Protein AF-A0A955QS51-F1 (afdb_monomer_lite)

Radius of gyration: 17.06 Å; chains: 1; bounding box: 33×24×52 Å

Structure (mmCIF, N/CA/C/O backbone):
data_AF-A0A955QS51-F1
#
_entry.id   AF-A0A955QS51-F1
#
loop_
_atom_site.group_PDB
_atom_site.id
_atom_site.type_symbol
_atom_site.label_atom_id
_atom_site.label_alt_id
_atom_site.label_comp_id
_atom_site.label_asym_id
_atom_site.label_entity_id
_atom_site.label_seq_id
_atom_site.pdbx_PDB_ins_code
_atom_site.Cartn_x
_atom_site.Cartn_y
_atom_site.Cartn_z
_atom_site.occupancy
_atom_site.B_iso_or_equiv
_atom_site.auth_seq_id
_atom_site.auth_comp_id
_atom_site.auth_asym_id
_atom_site.auth_atom_id
_atom_site.pdbx_PDB_model_num
ATOM 1 N N . MET A 1 1 ? 3.640 0.851 2.455 1.00 80.56 1 MET A N 1
ATOM 2 C CA . MET A 1 1 ? 3.671 -0.625 2.554 1.00 80.56 1 MET A CA 1
ATOM 3 C C . MET A 1 1 ? 4.921 -1.122 3.277 1.00 80.56 1 MET A C 1
ATOM 5 O O . MET A 1 1 ? 4.769 -1.698 4.339 1.00 80.56 1 MET A O 1
ATOM 9 N N . HIS A 1 2 ? 6.142 -0.800 2.820 1.00 90.38 2 HIS A N 1
ATOM 10 C CA . HIS A 1 2 ? 7.404 -1.168 3.509 1.00 90.38 2 HIS A CA 1
ATOM 11 C C . HIS A 1 2 ? 7.534 -0.724 4.982 1.00 90.38 2 HIS A C 1
ATOM 13 O O . HIS A 1 2 ? 8.362 -1.265 5.704 1.00 90.38 2 HIS A O 1
ATOM 19 N N . ALA A 1 3 ? 6.716 0.226 5.438 1.00 92.94 3 ALA A N 1
ATOM 20 C CA . ALA A 1 3 ? 6.648 0.659 6.836 1.00 92.94 3 ALA A CA 1
ATOM 21 C C . ALA A 1 3 ? 5.596 -0.091 7.688 1.00 92.94 3 ALA A C 1
ATOM 23 O O . ALA A 1 3 ? 5.390 0.284 8.834 1.00 92.94 3 ALA A O 1
ATOM 24 N N . GLY A 1 4 ? 4.898 -1.098 7.143 1.00 92.31 4 GLY A N 1
ATOM 25 C CA . GLY A 1 4 ? 3.859 -1.841 7.873 1.00 92.31 4 GLY A CA 1
ATOM 26 C C . GLY A 1 4 ? 2.582 -1.032 8.125 1.00 92.31 4 GLY A C 1
ATOM 27 O O . GLY A 1 4 ? 2.027 -1.069 9.214 1.00 92.31 4 GLY A O 1
ATOM 28 N N . LEU A 1 5 ? 2.131 -0.262 7.130 1.00 94.19 5 LEU A N 1
ATOM 29 C CA . LEU A 1 5 ? 0.888 0.519 7.195 1.00 94.19 5 LEU A CA 1
AT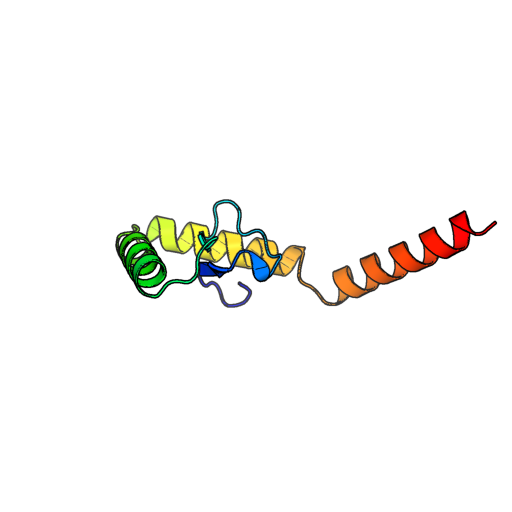OM 30 C C . LEU A 1 5 ? -0.169 -0.089 6.273 1.00 94.19 5 LEU A C 1
ATOM 32 O O . LEU A 1 5 ? 0.185 -0.523 5.173 1.00 94.19 5 LEU A O 1
ATOM 36 N N . VAL A 1 6 ? -1.442 -0.021 6.680 1.00 96.38 6 VAL A N 1
ATOM 37 C CA . VAL A 1 6 ? -2.596 -0.347 5.826 1.00 96.38 6 VAL A CA 1
ATOM 38 C C . VAL A 1 6 ? -2.762 0.755 4.768 1.00 96.38 6 VAL A C 1
ATOM 40 O O . VAL A 1 6 ? -3.022 1.906 5.125 1.00 96.38 6 VAL A O 1
ATOM 43 N N . PRO A 1 7 ? -2.575 0.458 3.471 1.00 96.00 7 PRO A N 1
ATOM 44 C CA . PRO A 1 7 ? -2.696 1.449 2.416 1.00 96.00 7 PRO A CA 1
ATOM 45 C C . PRO A 1 7 ? -4.168 1.748 2.100 1.00 96.00 7 PRO A C 1
ATOM 47 O O . PRO A 1 7 ? -4.957 0.846 1.828 1.00 96.00 7 PRO A O 1
ATOM 50 N N . ILE A 1 8 ? -4.507 3.036 2.069 1.00 96.50 8 ILE A N 1
ATOM 51 C CA . ILE A 1 8 ? -5.714 3.571 1.433 1.00 96.50 8 ILE A CA 1
ATOM 52 C C . ILE A 1 8 ? -5.215 4.434 0.276 1.00 96.50 8 ILE A C 1
ATOM 54 O O . ILE A 1 8 ? -4.564 5.454 0.501 1.00 96.50 8 ILE A O 1
ATOM 58 N N . ILE A 1 9 ? -5.440 3.987 -0.952 1.00 95.62 9 ILE A N 1
ATOM 59 C CA . ILE A 1 9 ? -4.831 4.563 -2.156 1.00 95.62 9 ILE A CA 1
ATOM 60 C C . ILE A 1 9 ? -5.894 4.893 -3.191 1.00 95.62 9 ILE A C 1
ATOM 62 O O . ILE A 1 9 ? -6.974 4.312 -3.175 1.00 95.62 9 ILE A O 1
ATOM 66 N N . SER A 1 10 ? -5.593 5.806 -4.110 1.00 96.56 10 SER A N 1
ATOM 67 C CA . SER A 1 10 ? -6.473 6.061 -5.247 1.00 96.56 10 SER A CA 1
ATOM 68 C C . SER A 1 10 ? -6.239 5.049 -6.367 1.00 96.56 10 SER A C 1
ATOM 70 O O . SER A 1 10 ? -5.131 4.523 -6.526 1.00 96.56 10 SER A O 1
ATOM 72 N N . TYR A 1 11 ? -7.274 4.792 -7.161 1.00 94.50 11 TYR A N 1
ATOM 73 C CA . TYR A 1 11 ? -7.197 3.929 -8.338 1.00 94.50 11 TYR A CA 1
ATOM 74 C C . TYR A 1 11 ? -6.109 4.397 -9.322 1.00 94.50 11 TYR A C 1
ATOM 76 O O . TYR A 1 11 ? -5.370 3.592 -9.882 1.00 94.50 11 TYR A O 1
ATOM 84 N N . GLU A 1 12 ? -5.939 5.710 -9.466 1.00 95.19 12 GLU A N 1
ATOM 85 C CA . GLU A 1 12 ? -4.979 6.346 -10.376 1.00 95.19 12 GLU A CA 1
ATOM 86 C C . GLU A 1 12 ? -3.516 6.104 -9.985 1.00 95.19 12 GLU A C 1
ATOM 88 O O . GLU A 1 12 ? -2.623 6.339 -10.796 1.00 95.19 12 GLU A O 1
ATOM 93 N N . SER A 1 13 ? -3.249 5.611 -8.770 1.00 93.56 13 SER A N 1
ATOM 94 C CA . SER A 1 13 ? -1.896 5.209 -8.374 1.00 93.56 13 SER A CA 1
ATOM 95 C C . SER A 1 13 ? -1.375 3.998 -9.159 1.00 93.56 13 SER A C 1
ATOM 97 O O . SER A 1 13 ? -0.168 3.766 -9.172 1.00 93.56 13 SER A O 1
ATOM 99 N N . GLY A 1 14 ? -2.263 3.222 -9.798 1.00 91.06 14 GLY A N 1
ATOM 100 C CA . GLY A 1 14 ? -1.896 2.004 -10.525 1.00 91.06 14 GLY A CA 1
ATOM 101 C C . GLY A 1 14 ? -1.371 0.882 -9.623 1.00 91.06 14 GLY A C 1
ATOM 102 O O . GLY A 1 14 ? -0.729 -0.047 -10.110 1.00 91.06 14 GLY A O 1
ATOM 103 N N . ILE A 1 15 ? -1.598 0.981 -8.311 1.00 89.44 15 ILE A N 1
ATOM 104 C CA . ILE A 1 15 ? -1.219 -0.030 -7.326 1.00 89.44 15 ILE A CA 1
ATOM 105 C C . ILE A 1 15 ? -2.465 -0.833 -6.956 1.00 89.44 15 ILE A C 1
ATOM 107 O O . ILE A 1 15 ? -3.463 -0.271 -6.510 1.00 89.44 15 ILE A O 1
ATOM 111 N N . ASP A 1 16 ? -2.381 -2.155 -7.069 1.00 89.62 16 ASP A N 1
ATOM 112 C CA . ASP A 1 16 ? -3.392 -3.060 -6.531 1.00 89.62 16 ASP A CA 1
ATOM 113 C C . ASP A 1 16 ? -3.044 -3.435 -5.087 1.00 89.62 16 ASP A C 1
ATOM 115 O O . ASP A 1 16 ? -1.930 -3.864 -4.774 1.00 89.62 16 ASP A O 1
ATOM 119 N N . VAL A 1 17 ? -4.007 -3.246 -4.183 1.00 90.38 17 VAL A N 1
ATOM 120 C CA . VAL A 1 17 ? -3.850 -3.518 -2.741 1.00 90.38 17 VAL A CA 1
ATOM 121 C C . VAL A 1 17 ? -4.604 -4.759 -2.259 1.00 90.38 17 VAL A C 1
ATOM 123 O O . VAL A 1 17 ? -4.594 -5.042 -1.066 1.00 90.38 17 VAL A O 1
ATOM 126 N N . PHE A 1 18 ? -5.221 -5.502 -3.185 1.00 89.69 18 PHE A N 1
ATOM 127 C CA . PHE A 1 18 ? -5.939 -6.760 -2.946 1.00 89.69 18 PHE A CA 1
ATOM 128 C C . PHE A 1 18 ? -6.750 -6.750 -1.635 1.00 89.69 18 PHE A C 1
ATOM 130 O O . PHE A 1 18 ? -7.612 -5.893 -1.459 1.00 89.69 18 PHE A O 1
ATOM 137 N N . ASP A 1 19 ? -6.493 -7.691 -0.728 1.00 92.75 19 ASP A N 1
ATOM 138 C CA . ASP A 1 19 ? -7.152 -7.837 0.571 1.00 92.75 19 ASP A CA 1
ATOM 139 C C . ASP A 1 19 ? -6.402 -7.150 1.728 1.00 92.75 19 ASP A C 1
ATOM 141 O O . ASP A 1 19 ? -6.889 -7.147 2.862 1.00 92.75 19 ASP A O 1
ATOM 145 N N . TYR A 1 20 ? -5.247 -6.538 1.453 1.00 94.62 20 TYR A N 1
ATOM 146 C CA . TYR A 1 20 ? -4.396 -5.877 2.442 1.00 94.62 20 TYR A CA 1
ATOM 147 C C . TYR A 1 20 ? -4.524 -4.348 2.451 1.00 94.62 20 TYR A C 1
ATOM 149 O O . TYR A 1 20 ? -3.795 -3.685 3.187 1.00 94.62 20 TYR A O 1
ATOM 157 N N . GLY A 1 21 ? -5.446 -3.766 1.680 1.00 95.44 21 GLY A N 1
ATOM 158 C CA . GLY A 1 21 ? -5.718 -2.329 1.681 1.00 95.44 21 GLY A CA 1
ATOM 159 C C . GLY A 1 21 ? -7.004 -1.937 0.958 1.00 95.44 21 GLY A C 1
ATOM 160 O O . GLY A 1 21 ? -7.823 -2.781 0.612 1.00 95.44 21 GLY A O 1
ATOM 161 N N . TYR A 1 22 ? -7.170 -0.635 0.726 1.00 96.06 22 TYR A N 1
ATOM 162 C CA . TYR A 1 22 ? -8.361 -0.052 0.105 1.00 96.06 22 TYR A CA 1
ATOM 163 C C . TYR A 1 22 ? -7.997 0.746 -1.147 1.00 96.06 22 TYR A C 1
ATOM 165 O O . TYR A 1 22 ? -7.113 1.604 -1.106 1.00 96.06 22 TYR A O 1
ATOM 173 N N . SER A 1 23 ? -8.717 0.494 -2.242 1.00 95.50 23 SER A N 1
ATOM 174 C CA . SER A 1 23 ? -8.612 1.263 -3.486 1.00 95.50 23 SER A CA 1
ATOM 175 C C . SER A 1 23 ? -9.820 2.188 -3.645 1.00 95.50 23 SER A C 1
ATOM 177 O O . SER A 1 23 ? -10.964 1.741 -3.759 1.00 95.50 23 SER A O 1
ATOM 179 N N . LEU A 1 24 ? -9.564 3.494 -3.635 1.00 96.12 24 LEU A N 1
ATOM 180 C CA . LEU A 1 24 ? -10.549 4.548 -3.828 1.00 96.12 24 LEU A CA 1
ATOM 181 C C . LEU A 1 24 ? -10.704 4.833 -5.325 1.00 96.12 24 LEU A C 1
ATOM 183 O O . LEU A 1 24 ? -9.798 5.370 -5.957 1.00 96.12 24 LEU A O 1
ATOM 187 N N . ARG A 1 25 ? -11.876 4.520 -5.887 1.00 93.81 25 ARG A N 1
ATOM 188 C CA . ARG A 1 25 ? -12.243 4.908 -7.266 1.00 93.81 25 ARG A CA 1
ATOM 189 C C . ARG A 1 25 ? -12.690 6.366 -7.387 1.00 93.81 25 ARG A C 1
ATOM 191 O O . ARG A 1 25 ? -12.746 6.904 -8.482 1.00 93.81 25 ARG A O 1
ATOM 198 N N . GLU A 1 26 ? -13.050 6.975 -6.264 1.00 94.81 26 GLU A N 1
ATOM 199 C CA . GLU A 1 26 ? -13.479 8.364 -6.164 1.00 94.81 26 GLU A CA 1
ATOM 200 C C . GLU A 1 26 ? -12.799 8.986 -4.943 1.00 94.81 26 GLU A C 1
ATOM 202 O O . GLU A 1 26 ? -12.924 8.475 -3.831 1.00 94.81 26 GLU A O 1
ATOM 207 N N . CYS A 1 27 ? -12.097 10.101 -5.121 1.00 95.56 27 CYS A N 1
ATOM 208 C CA . CYS A 1 27 ? -11.365 10.774 -4.044 1.00 95.56 27 CYS A CA 1
ATOM 209 C C . CYS A 1 27 ? -12.100 12.013 -3.509 1.00 95.56 27 CYS A C 1
ATOM 211 O O . CYS A 1 27 ? -11.470 13.013 -3.164 1.00 95.56 27 CYS A O 1
ATOM 213 N N . SER A 1 28 ? -13.434 11.978 -3.441 1.00 97.19 28 SER A N 1
ATOM 214 C CA . SER A 1 28 ? -14.188 13.038 -2.768 1.00 97.19 28 SER A CA 1
ATOM 215 C C . SER A 1 28 ? -13.936 13.013 -1.260 1.00 97.19 28 SER A C 1
ATOM 217 O O . SER A 1 28 ? -13.696 11.964 -0.658 1.00 97.19 28 SER A O 1
ATOM 219 N N . VAL A 1 29 ? -14.010 14.186 -0.625 1.00 97.50 29 VAL A N 1
ATOM 220 C CA . VAL A 1 29 ? -13.800 14.322 0.827 1.00 97.50 29 VAL A CA 1
ATOM 221 C C . VAL A 1 29 ? -14.758 13.425 1.616 1.00 97.50 29 VAL A C 1
ATOM 223 O O . VAL A 1 29 ? -14.362 12.841 2.624 1.00 97.50 29 VAL A O 1
ATOM 226 N N . GLU A 1 30 ? -16.002 13.294 1.154 1.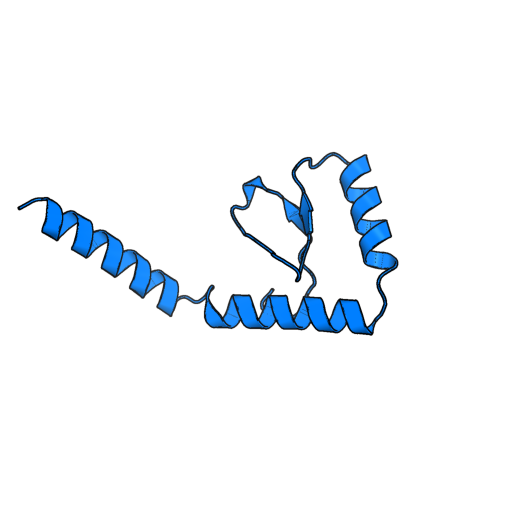00 97.75 30 GLU A N 1
ATOM 227 C CA . GLU A 1 30 ? -17.003 12.437 1.790 1.00 97.75 30 GLU A CA 1
ATOM 228 C C . GLU A 1 30 ? -16.608 10.960 1.711 1.00 97.75 30 GLU A C 1
ATOM 230 O O . GLU A 1 30 ? -16.577 10.276 2.736 1.00 97.75 30 GLU A O 1
ATOM 235 N N . ASN A 1 31 ? -16.207 10.482 0.526 1.00 96.75 31 ASN A N 1
ATOM 236 C CA . ASN A 1 31 ? -15.781 9.096 0.368 1.00 96.75 31 ASN A CA 1
ATOM 237 C C . ASN A 1 31 ? -14.529 8.779 1.199 1.00 96.75 31 ASN A C 1
ATOM 239 O O . ASN A 1 31 ? -14.476 7.751 1.872 1.00 96.75 31 ASN A O 1
ATOM 243 N N . ILE A 1 32 ? -13.549 9.687 1.216 1.00 97.44 32 ILE A N 1
ATOM 244 C CA . ILE A 1 32 ? -12.333 9.533 2.023 1.00 97.44 32 ILE A CA 1
ATOM 245 C C . ILE A 1 32 ? -12.687 9.419 3.511 1.00 97.44 32 ILE A C 1
ATOM 247 O O . ILE A 1 32 ? -12.209 8.511 4.189 1.00 97.44 32 ILE A O 1
ATOM 251 N N . ARG A 1 33 ? -13.554 10.300 4.030 1.00 97.62 33 ARG A N 1
ATOM 252 C CA . ARG A 1 33 ? -13.995 10.235 5.434 1.00 97.62 33 ARG A CA 1
ATOM 253 C C . ARG A 1 33 ? -14.705 8.929 5.754 1.00 97.62 33 ARG A C 1
ATOM 255 O O . ARG A 1 33 ? -14.461 8.373 6.822 1.00 97.62 33 ARG A O 1
ATOM 262 N N . ARG A 1 34 ? -15.580 8.462 4.862 1.00 97.19 34 ARG A N 1
ATOM 263 C CA . ARG A 1 34 ? -16.290 7.192 5.030 1.00 97.19 34 ARG A CA 1
ATOM 264 C C . ARG A 1 34 ? -15.304 6.032 5.166 1.00 97.19 34 ARG A C 1
ATOM 266 O O . ARG A 1 34 ? -15.353 5.331 6.168 1.00 97.19 34 ARG A O 1
ATOM 273 N N . VAL A 1 35 ? -14.369 5.891 4.227 1.00 96.62 35 VAL A N 1
ATOM 274 C CA . VAL A 1 35 ? -13.397 4.785 4.246 1.00 96.62 35 VAL A CA 1
ATOM 275 C C . VAL 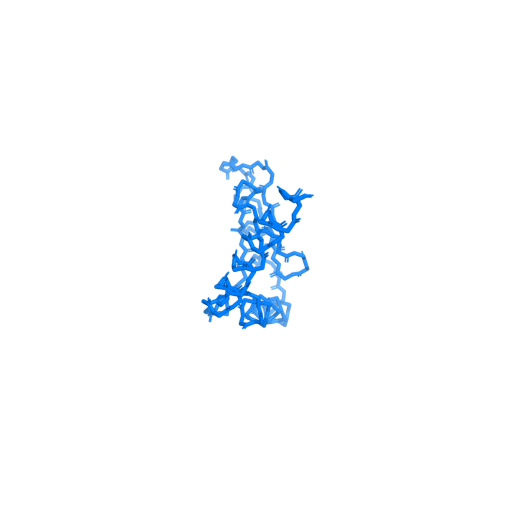A 1 35 ? -12.470 4.870 5.457 1.00 96.62 35 VAL A C 1
ATOM 277 O O . VAL A 1 35 ? -12.191 3.854 6.080 1.00 96.6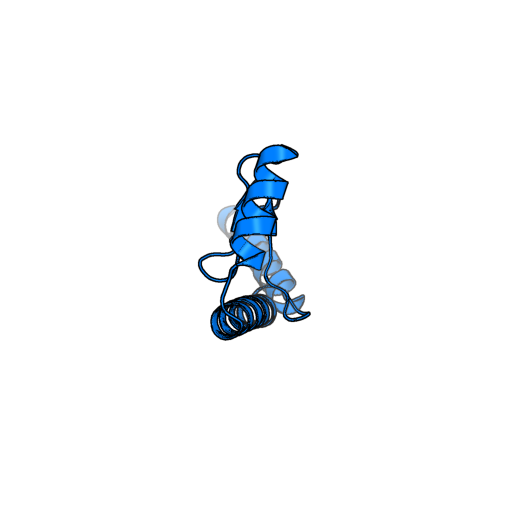2 35 VAL A O 1
ATOM 280 N N . ILE A 1 36 ? -12.039 6.070 5.863 1.00 96.06 36 ILE A N 1
ATOM 281 C CA . ILE A 1 36 ? -11.245 6.230 7.093 1.00 96.06 36 ILE A CA 1
ATOM 282 C C . ILE A 1 36 ? -12.014 5.730 8.323 1.00 96.06 36 ILE A C 1
ATOM 284 O O . ILE A 1 36 ? -11.416 5.079 9.175 1.00 96.06 36 ILE A O 1
ATOM 288 N N . LYS A 1 37 ? -13.321 6.011 8.425 1.00 97.38 37 LYS A N 1
ATOM 289 C CA . LYS A 1 37 ? -14.151 5.501 9.529 1.00 97.38 37 LYS A CA 1
ATOM 290 C C . LYS A 1 37 ? -14.261 3.977 9.491 1.00 97.38 37 LYS A C 1
ATOM 292 O O . LYS A 1 37 ? -14.030 3.350 10.514 1.00 97.38 37 LYS A O 1
ATOM 297 N N . GLU A 1 38 ? -14.519 3.396 8.320 1.00 95.56 38 GLU A N 1
ATOM 298 C CA . GLU A 1 38 ? -14.565 1.936 8.139 1.00 95.56 38 GLU A CA 1
ATOM 299 C C . GLU A 1 38 ? -13.240 1.272 8.554 1.00 95.56 38 GLU A C 1
ATOM 301 O O . GLU A 1 38 ? -13.236 0.273 9.269 1.00 95.56 38 GLU A O 1
ATOM 306 N N . VAL A 1 39 ? -12.100 1.854 8.165 1.00 95.62 39 VAL A N 1
ATOM 307 C CA . VAL A 1 39 ? -10.766 1.356 8.545 1.00 95.62 39 VAL A CA 1
ATOM 308 C C . VAL A 1 39 ? -10.524 1.499 10.050 1.00 95.62 39 VAL A C 1
ATOM 310 O O . VAL A 1 39 ? -9.925 0.617 10.662 1.00 95.62 39 VAL A O 1
ATOM 313 N N . ALA A 1 40 ? -10.986 2.592 10.662 1.00 95.81 40 ALA A N 1
ATOM 314 C CA . ALA A 1 40 ? -10.842 2.829 12.097 1.00 95.81 40 ALA A CA 1
ATOM 315 C C . ALA A 1 40 ? -11.678 1.866 12.962 1.00 95.81 40 ALA A C 1
ATOM 317 O O . ALA A 1 40 ? -11.371 1.692 14.139 1.00 95.81 40 ALA A O 1
ATOM 318 N N . GLU A 1 41 ? -12.707 1.238 12.390 1.00 97.25 41 GLU A N 1
ATOM 319 C CA . GLU A 1 41 ? -13.555 0.240 13.052 1.00 97.25 41 GLU A CA 1
ATOM 320 C C . GLU A 1 41 ? -12.999 -1.194 12.951 1.00 97.25 41 GLU A C 1
ATOM 322 O O . GLU A 1 41 ? -13.541 -2.114 13.569 1.00 97.25 41 GLU A O 1
ATOM 327 N N . LEU A 1 42 ? -11.905 -1.410 12.208 1.00 96.88 42 LEU A N 1
ATOM 328 C CA . LEU A 1 42 ? -11.274 -2.724 12.094 1.00 96.88 42 LEU A CA 1
ATOM 329 C C . LEU A 1 42 ? -10.724 -3.214 13.439 1.00 96.88 42 LEU A C 1
ATOM 331 O O . LEU A 1 42 ? -10.182 -2.455 14.245 1.00 96.88 42 LEU A O 1
ATOM 335 N N . SER A 1 43 ? -10.789 -4.530 13.653 1.00 97.94 43 SER A N 1
ATOM 336 C CA . SER A 1 43 ? -10.142 -5.142 14.810 1.00 97.94 43 SER A CA 1
ATOM 337 C C . SER A 1 43 ? -8.617 -4.982 14.727 1.00 97.94 43 SER A C 1
ATOM 339 O O . SER A 1 43 ? -8.051 -5.043 13.630 1.00 97.94 43 SER A O 1
ATOM 341 N N . PRO A 1 44 ? -7.910 -4.883 15.869 1.00 97.69 44 PRO A N 1
ATOM 342 C CA . PRO A 1 44 ? -6.448 -4.822 15.877 1.00 97.69 44 PRO A CA 1
ATOM 343 C C . PRO A 1 44 ? -5.786 -5.971 15.104 1.00 97.69 44 PRO A C 1
ATOM 345 O O . PRO A 1 44 ? -4.839 -5.746 14.358 1.00 97.69 44 PRO A O 1
ATOM 348 N N . SER A 1 45 ? -6.336 -7.187 15.213 1.00 98.00 45 SER A N 1
ATOM 349 C CA . SER A 1 45 ? -5.855 -8.361 14.476 1.00 98.00 45 SER A CA 1
ATOM 350 C C . SER A 1 45 ? -5.965 -8.198 12.960 1.00 98.00 45 SER A C 1
ATOM 352 O O . SER A 1 45 ? -5.060 -8.603 12.235 1.00 98.00 45 SER A O 1
ATOM 354 N N . ARG A 1 46 ? -7.049 -7.583 12.470 1.00 97.56 46 ARG A N 1
ATOM 355 C CA . ARG A 1 46 ? -7.235 -7.355 11.037 1.00 97.56 46 ARG A CA 1
ATOM 356 C C . ARG A 1 46 ? -6.297 -6.266 10.529 1.00 97.56 46 ARG A C 1
ATOM 358 O O . ARG A 1 46 ? -5.734 -6.411 9.449 1.00 97.56 46 ARG A O 1
ATOM 365 N N . VAL A 1 47 ? -6.083 -5.211 11.318 1.00 96.81 47 VAL A N 1
ATOM 366 C CA . VAL A 1 47 ? -5.105 -4.161 10.992 1.00 96.81 47 VAL A CA 1
ATOM 367 C C . VAL A 1 47 ? -3.698 -4.750 10.890 1.00 96.81 47 VAL A C 1
ATOM 369 O O . VAL A 1 47 ? -2.993 -4.458 9.928 1.00 96.81 47 VAL A O 1
ATOM 372 N N . GLU A 1 48 ? -3.303 -5.609 11.834 1.00 97.31 48 GLU A N 1
ATOM 373 C CA . GLU A 1 48 ? -2.005 -6.293 11.813 1.00 97.31 48 GLU A CA 1
ATOM 374 C C . GLU A 1 48 ? -1.851 -7.189 10.578 1.00 97.31 48 GLU A C 1
ATOM 376 O O . GLU A 1 48 ? -0.842 -7.113 9.876 1.00 97.31 48 GLU A O 1
ATOM 381 N N . GLU A 1 49 ? -2.867 -8.000 10.275 1.00 97.62 49 GLU A N 1
ATOM 382 C CA . GLU A 1 49 ? -2.878 -8.876 9.103 1.00 97.62 49 GLU A CA 1
ATOM 383 C C . GLU A 1 49 ? -2.694 -8.082 7.802 1.00 97.62 49 GLU A C 1
ATOM 385 O O . GLU A 1 49 ? -1.817 -8.408 7.000 1.00 97.62 49 GLU A O 1
ATOM 390 N N . MET A 1 50 ? -3.465 -7.005 7.620 1.00 97.50 50 MET A N 1
ATOM 391 C CA . MET A 1 50 ? -3.390 -6.148 6.435 1.00 97.50 50 MET A CA 1
ATOM 392 C C . MET A 1 50 ? -2.050 -5.408 6.354 1.00 97.50 50 MET A C 1
ATOM 394 O O . MET A 1 50 ? -1.420 -5.373 5.299 1.00 97.50 50 MET A O 1
ATOM 398 N N . ALA A 1 51 ? -1.563 -4.858 7.468 1.00 97.00 51 ALA A N 1
ATOM 399 C CA . ALA A 1 51 ? -0.267 -4.189 7.531 1.00 97.00 51 ALA A CA 1
ATOM 400 C C . ALA A 1 51 ? 0.888 -5.133 7.162 1.00 97.00 51 ALA A C 1
ATOM 402 O O . ALA A 1 51 ? 1.785 -4.746 6.403 1.00 97.00 51 ALA A O 1
ATOM 403 N N . ARG A 1 52 ? 0.851 -6.375 7.659 1.00 97.25 52 ARG A N 1
ATOM 404 C CA . ARG A 1 52 ? 1.827 -7.414 7.323 1.00 97.25 52 ARG A CA 1
ATOM 405 C C . ARG A 1 52 ? 1.727 -7.817 5.857 1.00 97.25 52 ARG A C 1
ATOM 407 O O . ARG A 1 52 ? 2.749 -7.792 5.183 1.00 97.25 52 ARG A O 1
ATOM 414 N N . GLY A 1 53 ? 0.531 -8.118 5.349 1.00 96.44 53 GLY A N 1
ATOM 415 C CA . GLY A 1 53 ? 0.338 -8.493 3.942 1.00 96.44 53 GLY A CA 1
ATOM 416 C C . GLY A 1 53 ? 0.828 -7.400 2.991 1.00 96.44 53 GLY A C 1
ATOM 417 O O . GLY A 1 53 ? 1.568 -7.664 2.042 1.00 96.44 53 GLY A O 1
ATOM 418 N N . ALA A 1 54 ? 0.533 -6.141 3.320 1.00 96.19 54 ALA A N 1
ATOM 419 C CA . ALA A 1 54 ? 1.032 -5.000 2.576 1.00 96.19 54 ALA A CA 1
ATOM 420 C C . ALA A 1 54 ? 2.571 -4.925 2.607 1.00 96.19 54 ALA A C 1
ATOM 422 O O . ALA A 1 54 ? 3.216 -4.706 1.579 1.00 96.19 54 ALA A O 1
ATOM 423 N N . TRP A 1 55 ? 3.186 -5.102 3.776 1.00 96.69 55 TRP A N 1
ATOM 424 C CA . TRP A 1 55 ? 4.642 -5.118 3.906 1.00 96.69 55 TRP A CA 1
ATOM 425 C C . TRP A 1 55 ? 5.285 -6.254 3.102 1.00 96.69 55 TRP A C 1
ATOM 427 O O . TRP A 1 55 ? 6.216 -5.997 2.335 1.00 96.69 55 TRP A O 1
ATOM 437 N N . GLU A 1 56 ? 4.763 -7.477 3.233 1.00 96.12 56 GLU A N 1
ATOM 438 C CA . GLU A 1 56 ? 5.229 -8.683 2.541 1.00 96.12 56 GLU A CA 1
ATOM 439 C C . GLU A 1 56 ? 5.172 -8.518 1.021 1.00 96.12 56 GLU A C 1
ATOM 441 O O . GLU A 1 56 ? 6.163 -8.768 0.331 1.00 96.12 56 GLU A O 1
ATOM 446 N N . TYR A 1 57 ? 4.062 -8.003 0.494 1.00 94.81 57 TYR A N 1
ATOM 447 C CA . TYR A 1 57 ? 3.929 -7.763 -0.938 1.00 94.81 57 TYR A CA 1
ATOM 448 C C . TYR A 1 57 ? 4.963 -6.748 -1.441 1.00 94.81 57 TYR A C 1
ATOM 450 O O . TYR A 1 57 ? 5.662 -6.979 -2.432 1.00 94.81 57 TYR A O 1
ATOM 458 N N . ALA A 1 58 ? 5.142 -5.636 -0.723 1.00 94.06 58 ALA A N 1
ATOM 459 C CA . ALA A 1 58 ? 6.095 -4.610 -1.127 1.00 94.06 58 ALA A CA 1
ATOM 460 C C . ALA A 1 58 ? 7.549 -5.106 -1.110 1.00 94.06 58 ALA A C 1
ATOM 462 O O . ALA A 1 58 ? 8.294 -4.806 -2.044 1.00 94.06 58 ALA A O 1
ATOM 463 N N . ARG A 1 59 ? 7.969 -5.887 -0.103 1.00 94.75 59 ARG A N 1
ATOM 464 C CA . ARG A 1 59 ? 9.330 -6.466 -0.067 1.00 94.75 59 ARG A CA 1
ATOM 465 C C . ARG A 1 59 ? 9.580 -7.512 -1.146 1.00 94.75 59 ARG A C 1
ATOM 467 O O . ARG A 1 59 ? 10.724 -7.656 -1.565 1.00 94.75 59 ARG A O 1
ATOM 474 N N . CYS A 1 60 ? 8.546 -8.216 -1.595 1.00 93.88 60 CYS A N 1
ATOM 475 C CA . CYS A 1 60 ? 8.672 -9.236 -2.632 1.00 93.88 60 CYS A CA 1
ATOM 476 C C . CYS A 1 60 ? 8.632 -8.639 -4.044 1.00 93.88 60 CYS A C 1
ATOM 478 O O . CYS A 1 60 ? 9.336 -9.126 -4.926 1.00 93.88 60 CYS A O 1
ATOM 480 N N . HIS A 1 61 ? 7.847 -7.578 -4.267 1.00 92.88 61 HIS A N 1
ATOM 481 C CA . HIS A 1 61 ? 7.576 -7.050 -5.608 1.00 92.88 61 HIS A CA 1
ATOM 482 C C . HIS A 1 61 ? 8.172 -5.662 -5.858 1.00 92.88 61 HIS A C 1
ATOM 484 O O . HIS A 1 61 ? 8.787 -5.442 -6.902 1.00 92.88 61 HIS A O 1
ATOM 490 N N . TYR A 1 62 ? 8.049 -4.737 -4.906 1.00 92.56 62 TYR A N 1
ATOM 491 C CA . TYR A 1 62 ? 8.420 -3.328 -5.067 1.00 92.56 62 TYR A CA 1
ATOM 492 C C . TYR A 1 62 ? 9.850 -3.062 -4.595 1.00 92.56 62 TYR A C 1
ATOM 494 O O . TYR A 1 62 ? 10.099 -2.327 -3.633 1.00 92.56 62 TYR A O 1
ATOM 502 N N . THR A 1 63 ? 10.798 -3.682 -5.299 1.00 94.81 63 THR A N 1
ATOM 503 C CA . THR A 1 63 ? 12.238 -3.563 -5.052 1.00 94.81 63 THR A CA 1
ATOM 504 C C . THR A 1 63 ? 12.963 -3.008 -6.273 1.00 94.81 63 THR A C 1
ATOM 506 O O . THR A 1 63 ? 12.519 -3.157 -7.413 1.00 94.81 63 THR A O 1
ATOM 509 N N . ARG A 1 64 ? 14.127 -2.386 -6.041 1.00 95.56 64 ARG A N 1
ATOM 510 C CA . ARG A 1 64 ? 14.998 -1.907 -7.128 1.00 95.56 64 ARG A CA 1
ATOM 511 C C . ARG A 1 64 ? 15.450 -3.047 -8.039 1.00 95.56 64 ARG A C 1
ATOM 513 O O . ARG A 1 64 ? 15.532 -2.859 -9.243 1.00 95.56 64 ARG A O 1
ATOM 520 N N . GLU A 1 65 ? 15.721 -4.214 -7.465 1.00 97.00 65 GLU A N 1
ATOM 521 C CA . GLU A 1 65 ? 16.160 -5.393 -8.208 1.00 97.00 65 GLU A CA 1
ATOM 522 C C . GLU A 1 65 ? 15.076 -5.898 -9.164 1.00 97.00 65 GLU A C 1
ATOM 524 O O . GLU A 1 65 ? 15.346 -6.077 -10.351 1.00 97.00 65 GLU A O 1
ATOM 529 N N . ASN A 1 66 ? 13.831 -6.034 -8.691 1.00 96.31 66 ASN A N 1
ATOM 530 C CA . ASN A 1 66 ? 12.724 -6.415 -9.565 1.00 96.31 66 ASN A CA 1
ATOM 531 C C . ASN A 1 66 ? 12.455 -5.367 -10.638 1.00 96.31 66 ASN A C 1
ATOM 533 O O . ASN A 1 66 ? 12.226 -5.744 -11.783 1.00 96.31 66 ASN A O 1
ATOM 537 N N . PHE A 1 67 ? 12.515 -4.077 -10.296 1.00 95.62 67 PHE A N 1
ATOM 538 C CA . PHE A 1 67 ? 12.373 -3.015 -11.286 1.00 95.62 67 PHE A CA 1
ATOM 539 C C . PHE A 1 67 ? 13.418 -3.160 -12.401 1.00 95.62 67 PHE A C 1
ATOM 541 O O . PHE A 1 67 ? 13.051 -3.283 -13.568 1.00 95.62 67 PHE A O 1
ATOM 548 N N . SER A 1 68 ? 14.706 -3.237 -12.049 1.00 97.75 68 SER A N 1
ATOM 549 C CA . SER A 1 68 ? 15.792 -3.393 -13.023 1.00 97.75 68 SER A CA 1
ATOM 550 C C . SER A 1 68 ? 15.638 -4.657 -13.866 1.00 97.75 68 SER A C 1
ATOM 552 O O . SER A 1 68 ? 15.823 -4.607 -15.082 1.00 97.75 68 SER A O 1
ATOM 554 N N . ARG A 1 69 ? 15.269 -5.782 -13.242 1.00 97.56 69 ARG A N 1
ATOM 555 C CA . ARG A 1 69 ? 15.057 -7.061 -13.929 1.00 97.56 69 ARG A CA 1
ATOM 556 C C . ARG A 1 69 ? 13.929 -6.969 -14.955 1.00 97.56 69 ARG A C 1
ATOM 558 O O . ARG A 1 69 ? 14.141 -7.330 -16.107 1.00 97.56 69 ARG A O 1
ATOM 565 N N . GLN A 1 70 ? 12.759 -6.471 -14.553 1.00 96.69 70 GLN A N 1
ATOM 566 C CA . GLN A 1 70 ? 11.589 -6.391 -15.435 1.00 96.69 70 GLN A CA 1
ATOM 567 C C . GLN A 1 70 ? 11.807 -5.399 -16.578 1.00 96.69 70 GLN A C 1
ATOM 569 O O . GLN A 1 70 ? 11.459 -5.685 -17.719 1.00 96.69 70 GLN A O 1
ATOM 574 N N . TYR A 1 71 ? 12.440 -4.258 -16.298 1.00 97.19 71 TYR A N 1
ATOM 575 C CA . TYR A 1 71 ? 12.736 -3.271 -17.334 1.00 97.19 71 TYR A CA 1
ATOM 576 C C . TYR A 1 71 ? 13.749 -3.804 -18.352 1.00 97.19 71 TYR A C 1
ATOM 578 O O . TYR A 1 71 ? 13.571 -3.634 -19.553 1.00 97.19 71 TYR A O 1
ATOM 586 N N . THR A 1 72 ? 14.790 -4.499 -17.882 1.00 97.69 72 THR A N 1
ATOM 587 C CA . THR A 1 72 ? 15.772 -5.149 -18.764 1.00 97.69 72 THR A CA 1
ATOM 588 C C . THR A 1 72 ? 15.097 -6.178 -19.664 1.00 97.69 72 THR A C 1
ATOM 590 O O . THR A 1 72 ? 15.325 -6.172 -20.871 1.00 97.69 72 THR A O 1
ATOM 593 N N . GLN A 1 73 ? 14.237 -7.021 -19.089 1.00 97.75 73 GLN A N 1
ATOM 594 C CA . GLN A 1 73 ? 13.490 -8.032 -19.831 1.00 97.75 73 GLN A CA 1
ATOM 595 C C . GLN A 1 73 ? 12.627 -7.402 -20.932 1.00 97.75 73 GLN A C 1
ATOM 597 O O . GLN A 1 73 ? 12.730 -7.811 -22.083 1.00 97.75 73 GLN A O 1
ATOM 602 N N . ALA A 1 74 ? 11.866 -6.353 -20.608 1.00 97.62 74 ALA A N 1
ATOM 603 C CA . ALA A 1 74 ? 11.023 -5.660 -21.581 1.00 97.62 74 ALA A CA 1
ATOM 604 C C . ALA A 1 74 ? 11.828 -5.088 -22.765 1.00 97.62 74 ALA A C 1
ATOM 606 O O . ALA A 1 74 ? 11.403 -5.187 -23.913 1.00 97.62 74 ALA A O 1
ATOM 607 N N . ILE A 1 75 ? 13.015 -4.519 -22.516 1.00 97.38 75 ILE A N 1
ATOM 608 C CA . ILE A 1 75 ? 13.886 -4.016 -23.592 1.00 97.38 75 ILE A CA 1
ATOM 609 C C . ILE A 1 75 ? 14.412 -5.160 -24.467 1.00 97.38 75 ILE A C 1
ATOM 611 O O . ILE A 1 75 ? 14.457 -5.019 -25.688 1.00 97.38 75 ILE A O 1
ATOM 615 N N . LEU A 1 76 ? 14.804 -6.287 -23.867 1.00 97.38 76 LEU A N 1
ATOM 616 C CA . LEU A 1 76 ? 15.279 -7.449 -24.620 1.00 97.38 76 L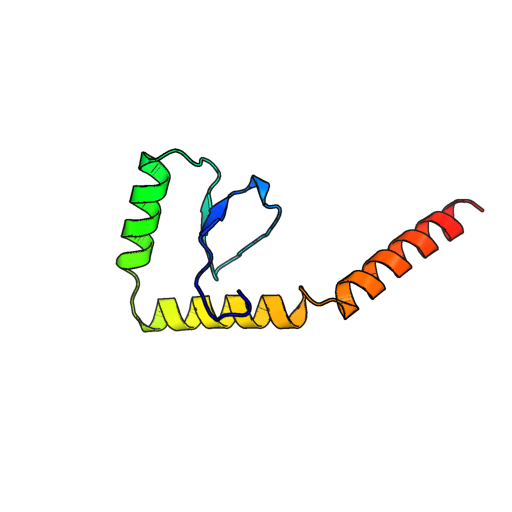EU A CA 1
ATOM 617 C C . LEU A 1 76 ? 14.183 -8.043 -25.514 1.00 97.38 76 LEU A C 1
ATOM 619 O O . LEU A 1 76 ? 14.484 -8.396 -26.650 1.00 97.38 76 LEU A O 1
ATOM 623 N N . GLU A 1 77 ? 12.938 -8.093 -25.037 1.00 97.25 77 GLU A N 1
ATOM 624 C CA . GLU A 1 77 ? 11.771 -8.552 -25.809 1.00 97.25 77 GLU A CA 1
ATOM 625 C C . GLU A 1 77 ? 11.497 -7.655 -27.026 1.00 97.25 77 GLU A C 1
ATOM 627 O O . GLU A 1 77 ? 11.355 -8.139 -28.147 1.00 97.25 77 GLU A O 1
ATOM 632 N N . ILE A 1 78 ? 11.535 -6.330 -26.846 1.00 96.88 78 ILE A N 1
ATOM 633 C CA . ILE A 1 78 ? 11.387 -5.376 -27.959 1.00 96.88 78 ILE A CA 1
ATOM 634 C C . ILE A 1 78 ? 12.491 -5.580 -29.008 1.00 96.88 78 ILE A C 1
ATOM 636 O O . ILE A 1 78 ? 12.236 -5.513 -30.210 1.00 96.88 78 ILE A O 1
ATOM 640 N N . LEU A 1 79 ? 13.730 -5.821 -28.568 1.00 96.50 79 LEU A N 1
ATOM 641 C CA . LEU A 1 79 ? 14.860 -6.050 -29.471 1.00 96.50 79 LEU A CA 1
ATOM 642 C C . LEU A 1 79 ? 14.794 -7.409 -30.181 1.00 96.50 79 LEU A C 1
ATOM 644 O O . LEU A 1 79 ? 15.314 -7.518 -31.294 1.00 96.50 79 LEU A O 1
ATOM 648 N N . SER A 1 80 ? 14.198 -8.435 -29.563 1.00 93.69 80 SER A N 1
ATOM 649 C CA . SER A 1 80 ? 14.010 -9.742 -30.200 1.00 93.69 80 SER A CA 1
ATOM 650 C C . SER A 1 80 ? 12.895 -9.734 -31.239 1.00 93.69 80 SER A C 1
ATOM 652 O O . SER A 1 80 ? 13.058 -10.370 -32.276 1.00 93.69 80 SER A O 1
ATOM 654 N N . ASP A 1 81 ? 11.817 -8.985 -30.999 1.00 82.38 81 ASP A N 1
ATOM 655 C CA . ASP A 1 81 ? 10.662 -8.894 -31.904 1.00 82.38 81 ASP A CA 1
ATOM 656 C C . ASP A 1 81 ? 10.924 -7.995 -33.126 1.00 82.38 81 ASP A C 1
ATOM 658 O O . ASP A 1 81 ? 10.211 -8.060 -34.124 1.00 82.38 81 ASP A O 1
ATOM 662 N N . ALA A 1 82 ? 11.964 -7.159 -33.072 1.00 68.31 82 ALA A N 1
ATOM 663 C CA . ALA A 1 82 ? 12.390 -6.297 -34.174 1.00 68.31 82 ALA A CA 1
ATOM 664 C C . ALA A 1 82 ? 13.247 -7.013 -35.247 1.00 68.31 82 ALA A C 1
ATOM 666 O O . ALA A 1 82 ? 13.801 -6.337 -36.120 1.00 68.31 82 ALA A O 1
ATOM 667 N N . ARG A 1 83 ? 13.403 -8.345 -35.174 1.00 54.44 83 ARG A N 1
ATOM 668 C CA . ARG A 1 83 ? 14.149 -9.168 -36.145 1.00 54.44 83 ARG A CA 1
ATOM 669 C C . ARG A 1 83 ? 13.255 -9.949 -37.096 1.00 54.44 83 ARG A C 1
ATOM 671 O O . ARG A 1 83 ? 12.228 -10.489 -36.642 1.00 54.44 83 ARG A O 1
#

Foldseek 3Di:
DLVLFADAEEVVVVDDLDLLHHYHPDDDPVVVVVVVVVVVPDDPVSSNVSSVVNNVCCVVQVDPVNVVVVVVVVVVVVVVVVD

pLDDT: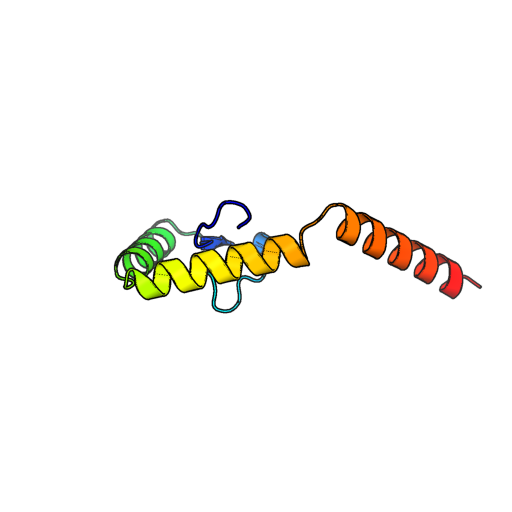 mean 94.47, std 6.11, range [54.44, 98.0]

Sequence (83 aa):
MHAGLVPIISYESGIDVFDYGYSLRECSVENIRRVIKEVAELSPSRVEEMARGAWEYARCHYTRENFSRQYTQAILEILSDAR

Secondary structure (DSSP, 8-state):
-TTS---EEEGGG----TTTSEEES---HHHHHHHHHHHHTS-HHHHHHHHHHHHHHHHHHSSHHHHHHHHHHHHHHHHHHT-